Protein AF-A0A9N9MGR6-F1 (afdb_monomer_lite)

Sequence (98 aa):
MNYEQYEMYIDYLGKKEKNLSQLCEHLNAVPGGSKKNLREWQEAFSNWQRAVKHKAIAIYVSQHLTGGGFPTPKILTVLEEKLLCIIRYTVHSWHVST

Radius of gyration: 18.43 Å; chains: 1; bounding box: 33×48×40 Å

pLDDT: mean 80.65, std 15.71, range [36.16, 94.19]

Structure (mmCIF, N/CA/C/O backbone):
data_AF-A0A9N9MGR6-F1
#
_entry.id   AF-A0A9N9MGR6-F1
#
loop_
_atom_site.group_PDB
_atom_site.id
_atom_site.type_symbol
_atom_site.label_atom_id
_atom_site.label_alt_id
_atom_site.label_comp_id
_atom_site.label_asym_id
_atom_site.label_entity_id
_atom_site.label_seq_id
_atom_site.pdbx_PDB_ins_code
_atom_site.Cartn_x
_atom_site.Cartn_y
_atom_site.Cartn_z
_atom_site.occupancy
_atom_site.B_iso_or_equiv
_atom_site.auth_seq_id
_atom_site.auth_comp_id
_atom_site.auth_asym_id
_atom_site.auth_atom_id
_atom_site.pdbx_PDB_model_num
ATOM 1 N N . MET A 1 1 ? 2.318 30.371 4.927 1.00 61.50 1 MET A N 1
ATOM 2 C CA . MET A 1 1 ? 1.180 29.502 5.277 1.00 61.50 1 MET A CA 1
ATOM 3 C C . MET A 1 1 ? 0.286 30.305 6.203 1.00 61.50 1 MET A C 1
ATOM 5 O O . MET A 1 1 ? 0.753 30.662 7.278 1.00 61.50 1 MET A O 1
ATOM 9 N N . ASN A 1 2 ? -0.895 30.728 5.743 1.00 87.88 2 ASN A N 1
ATOM 10 C CA . ASN A 1 2 ? -1.836 31.460 6.601 1.00 87.88 2 ASN A CA 1
ATOM 11 C C . ASN A 1 2 ? -2.517 30.475 7.581 1.00 87.88 2 ASN A C 1
ATOM 13 O O . ASN A 1 2 ? -2.418 29.258 7.408 1.00 87.88 2 ASN A O 1
ATOM 17 N N . TYR A 1 3 ? -3.181 30.993 8.614 1.00 90.62 3 TYR A N 1
ATOM 18 C CA . TYR A 1 3 ? -3.847 30.171 9.629 1.00 90.62 3 TYR A CA 1
ATOM 19 C C . TYR A 1 3 ? -4.918 29.232 9.034 1.00 90.62 3 TYR A C 1
ATOM 21 O O . TYR A 1 3 ? -4.980 28.064 9.400 1.00 90.62 3 TYR A O 1
ATOM 29 N N . GLU A 1 4 ? -5.682 29.681 8.036 1.00 89.50 4 GLU A N 1
ATOM 30 C CA . GLU A 1 4 ? -6.691 28.856 7.350 1.00 89.50 4 GLU A CA 1
ATOM 31 C C . GLU A 1 4 ? -6.064 27.679 6.587 1.00 89.50 4 GLU A C 1
ATOM 33 O O . GLU A 1 4 ? -6.555 26.555 6.660 1.00 89.50 4 GLU A O 1
ATOM 38 N N . GLN A 1 5 ? -4.935 27.898 5.906 1.00 89.38 5 GLN A N 1
ATOM 39 C CA . GLN A 1 5 ? -4.182 26.841 5.224 1.00 89.38 5 GLN A CA 1
ATOM 40 C C . GLN A 1 5 ? -3.655 25.796 6.213 1.00 89.38 5 GLN A C 1
ATOM 42 O O . GLN A 1 5 ? -3.594 24.612 5.883 1.00 89.38 5 GLN A O 1
ATOM 47 N N . TYR A 1 6 ? -3.276 26.224 7.420 1.00 91.50 6 TYR A N 1
ATOM 48 C CA . TYR A 1 6 ? -2.839 25.320 8.478 1.00 91.50 6 TYR A CA 1
ATOM 49 C C . TYR A 1 6 ? -3.997 24.458 9.003 1.00 91.50 6 TYR A C 1
ATOM 51 O O . TYR A 1 6 ? -3.860 23.239 9.054 1.00 91.50 6 TYR A O 1
ATOM 59 N N . GLU A 1 7 ? -5.154 25.052 9.302 1.00 92.81 7 GLU A N 1
ATOM 60 C CA . GLU A 1 7 ? -6.348 24.310 9.742 1.00 92.81 7 GLU A CA 1
ATOM 61 C C . GLU A 1 7 ? -6.816 23.300 8.681 1.00 92.81 7 GLU A C 1
ATOM 63 O O . GLU A 1 7 ? -7.070 22.133 8.986 1.00 92.81 7 GLU A O 1
ATOM 68 N N . MET A 1 8 ? -6.827 23.704 7.405 1.00 92.06 8 MET A N 1
ATOM 69 C CA . MET A 1 8 ? -7.118 22.797 6.288 1.00 92.06 8 MET A CA 1
ATOM 70 C C . MET A 1 8 ? -6.138 21.620 6.222 1.00 92.06 8 MET A C 1
ATOM 72 O O . MET A 1 8 ? -6.535 20.490 5.932 1.00 92.06 8 MET A O 1
ATOM 76 N N . TYR A 1 9 ? -4.853 21.867 6.482 1.00 88.69 9 TYR A N 1
ATOM 77 C CA . TYR A 1 9 ? -3.836 20.822 6.489 1.00 88.69 9 TYR A CA 1
ATOM 78 C C . TYR A 1 9 ? -4.024 19.838 7.652 1.00 88.69 9 TYR A C 1
ATOM 80 O O . TYR A 1 9 ? -3.906 18.629 7.446 1.00 88.69 9 TYR A O 1
ATOM 88 N N . ILE A 1 10 ? -4.362 20.322 8.850 1.00 92.19 10 ILE A N 1
ATOM 89 C CA . ILE A 1 10 ? -4.636 19.464 10.012 1.00 92.19 10 ILE A CA 1
ATOM 90 C C . ILE A 1 10 ? -5.883 18.599 9.781 1.00 92.19 10 ILE A C 1
ATOM 92 O O . ILE A 1 10 ? -5.825 17.388 10.005 1.00 92.19 10 ILE A O 1
ATOM 96 N N . ASP A 1 11 ? -6.971 19.170 9.255 1.00 94.00 11 ASP A N 1
ATOM 97 C CA . ASP A 1 11 ? -8.168 18.405 8.873 1.00 94.00 11 ASP A CA 1
ATOM 98 C C . ASP A 1 11 ? -7.845 17.334 7.816 1.00 94.00 11 ASP A C 1
ATOM 100 O O . ASP A 1 11 ? -8.245 16.171 7.940 1.00 94.00 11 ASP A O 1
ATOM 104 N N . TYR A 1 12 ? -7.046 17.689 6.806 1.00 91.19 12 TYR A N 1
ATOM 105 C CA . TYR A 1 12 ? -6.567 16.742 5.801 1.00 91.19 12 TYR A CA 1
ATOM 106 C C . TYR A 1 12 ? -5.766 15.587 6.421 1.00 91.19 12 TYR A C 1
ATOM 108 O O . TYR A 1 12 ? -6.007 14.422 6.084 1.00 91.19 12 TYR A O 1
ATOM 116 N N . LEU A 1 13 ? -4.833 15.881 7.333 1.00 87.31 13 LEU A N 1
ATOM 117 C CA . LEU A 1 13 ? -4.048 14.855 8.019 1.00 87.31 13 LEU A CA 1
ATOM 118 C C . LEU A 1 13 ? -4.937 13.922 8.846 1.00 87.31 13 LEU A C 1
ATOM 120 O O . LEU A 1 13 ? -4.792 12.703 8.734 1.00 87.31 13 LEU A O 1
ATOM 124 N N . GLY A 1 14 ? -5.896 14.473 9.594 1.00 88.12 14 GLY A N 1
ATOM 125 C CA . GLY A 1 14 ? -6.844 13.683 10.380 1.00 88.12 14 GLY A CA 1
ATOM 126 C C . GLY A 1 14 ? -7.697 12.755 9.509 1.00 88.12 14 GLY A C 1
ATOM 127 O O . GLY A 1 14 ? -7.836 11.565 9.801 1.00 88.12 14 GLY A O 1
ATOM 128 N N . LYS A 1 15 ? -8.209 13.253 8.376 1.00 90.06 15 LYS A N 1
ATOM 129 C CA . LYS A 1 15 ? -8.950 12.434 7.397 1.00 90.06 15 LYS A CA 1
ATOM 130 C C . LYS A 1 15 ? -8.082 11.332 6.797 1.00 90.06 15 LYS A C 1
ATOM 132 O O . LYS A 1 15 ? -8.536 10.194 6.662 1.00 90.06 15 LYS A O 1
ATOM 137 N N . LYS A 1 16 ? -6.834 11.648 6.448 1.00 86.12 16 LYS A N 1
ATOM 138 C CA . LYS A 1 16 ? -5.875 10.686 5.894 1.00 86.12 16 LYS A CA 1
ATOM 139 C C . LYS A 1 16 ? -5.591 9.548 6.875 1.00 86.12 16 LYS A C 1
ATOM 141 O O . LYS A 1 16 ? -5.619 8.387 6.471 1.00 86.12 16 LYS A O 1
ATOM 146 N N . GLU A 1 17 ? -5.335 9.870 8.139 1.00 87.81 17 GLU A N 1
ATOM 147 C CA . GLU A 1 17 ? -5.074 8.878 9.185 1.00 87.81 17 GLU A CA 1
ATOM 148 C C . GLU A 1 17 ? -6.299 7.992 9.440 1.00 87.81 17 GLU A C 1
ATOM 150 O O . GLU A 1 17 ? -6.181 6.765 9.436 1.00 87.81 17 GLU A O 1
ATOM 155 N N . LYS A 1 18 ? -7.491 8.593 9.541 1.00 89.56 18 LYS A N 1
ATOM 156 C CA . LYS A 1 18 ? -8.750 7.856 9.710 1.00 89.56 18 LYS A CA 1
ATOM 157 C C . LYS A 1 18 ? -8.994 6.858 8.577 1.00 89.56 18 LYS A C 1
ATOM 159 O O . LYS A 1 18 ? -9.265 5.687 8.840 1.00 89.56 18 LYS A O 1
ATOM 164 N N . ASN A 1 19 ? -8.863 7.301 7.326 1.00 89.75 19 ASN A N 1
ATOM 165 C CA . ASN A 1 19 ? -9.059 6.440 6.157 1.00 89.75 19 ASN A CA 1
ATOM 166 C C . ASN A 1 19 ? -8.074 5.266 6.150 1.00 89.75 19 ASN A C 1
ATOM 168 O O . ASN A 1 19 ? -8.429 4.142 5.795 1.00 89.75 19 ASN A O 1
ATOM 172 N N . LEU A 1 20 ? -6.830 5.520 6.557 1.00 86.75 20 LEU A N 1
ATOM 173 C CA . LEU A 1 20 ? -5.809 4.489 6.627 1.00 86.75 20 LEU A CA 1
ATOM 174 C C . LEU A 1 20 ? -6.095 3.472 7.739 1.00 86.75 20 LEU A C 1
ATOM 176 O O . LEU A 1 20 ? -5.935 2.274 7.506 1.00 86.75 20 LEU A O 1
ATOM 180 N N . SER A 1 21 ? -6.553 3.920 8.912 1.00 89.19 21 SER A N 1
ATOM 181 C CA . SER A 1 21 ? -6.953 3.021 10.002 1.00 89.19 21 SER A CA 1
ATOM 182 C C . SER A 1 21 ? -8.084 2.092 9.567 1.00 89.19 21 SER A C 1
ATOM 184 O O . SER A 1 21 ? -7.963 0.876 9.694 1.00 89.19 21 SER A O 1
ATOM 186 N N . GLN A 1 22 ? -9.132 2.645 8.947 1.00 92.00 22 GLN A N 1
ATOM 187 C CA . GLN A 1 22 ? -10.263 1.863 8.437 1.00 92.00 22 GLN A CA 1
ATOM 188 C C . GLN A 1 22 ? -9.831 0.830 7.388 1.00 92.00 22 GLN A C 1
ATOM 190 O O . GLN A 1 22 ? -10.288 -0.312 7.400 1.00 92.00 22 GLN A O 1
ATOM 195 N N . LEU A 1 23 ? -8.910 1.198 6.492 1.00 89.69 23 LEU A N 1
ATOM 196 C CA . LEU A 1 23 ? -8.343 0.254 5.531 1.00 89.69 23 LEU A CA 1
ATOM 197 C C . LEU A 1 23 ? -7.602 -0.893 6.235 1.00 89.69 23 LEU A C 1
ATOM 199 O O . LEU A 1 23 ? -7.770 -2.052 5.857 1.00 89.69 23 LEU A O 1
ATOM 203 N N . CYS A 1 24 ? -6.803 -0.588 7.259 1.00 92.06 24 CYS A N 1
ATOM 204 C CA . CYS A 1 24 ? -6.072 -1.599 8.025 1.00 92.06 24 CYS A CA 1
ATOM 205 C C . CYS A 1 24 ? -7.020 -2.540 8.775 1.00 92.06 24 CYS A C 1
ATOM 207 O O . CYS A 1 24 ? -6.787 -3.747 8.800 1.00 92.06 24 CYS A O 1
ATOM 209 N N . GLU A 1 25 ? -8.103 -2.012 9.345 1.00 92.69 25 GLU A N 1
ATOM 210 C CA . GLU A 1 25 ? -9.156 -2.804 9.987 1.00 92.69 25 GLU A CA 1
ATOM 211 C C . GLU A 1 25 ? -9.814 -3.766 8.993 1.00 92.69 25 GLU A C 1
ATOM 213 O O . GLU A 1 25 ? -9.897 -4.963 9.268 1.00 92.69 25 GLU A O 1
ATOM 218 N N . HIS A 1 26 ? -10.197 -3.283 7.807 1.00 92.56 26 HIS A N 1
ATOM 219 C CA . HIS A 1 26 ? -10.777 -4.128 6.762 1.00 92.56 26 HIS A CA 1
ATOM 220 C C . HIS A 1 26 ? -9.814 -5.214 6.275 1.00 92.56 26 HIS A C 1
ATOM 222 O O . HI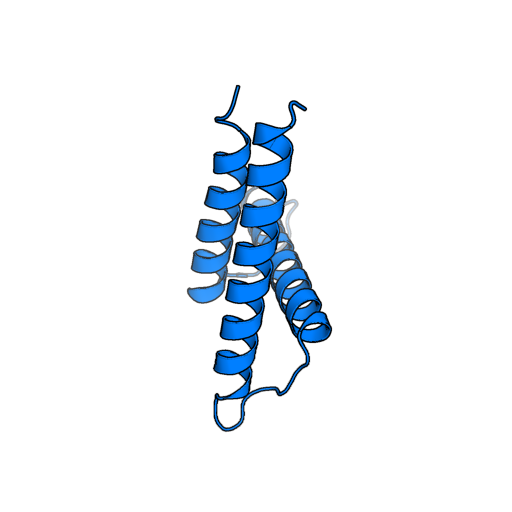S A 1 26 ? -10.219 -6.362 6.105 1.00 92.56 26 HIS A O 1
ATOM 228 N N . LEU A 1 27 ? -8.536 -4.883 6.079 1.00 90.25 27 LEU A N 1
ATOM 229 C CA . LEU A 1 27 ? -7.526 -5.861 5.670 1.00 90.25 27 LEU A CA 1
ATOM 230 C C . LEU A 1 27 ? -7.279 -6.909 6.747 1.00 90.25 27 LEU A C 1
ATOM 232 O O . LEU A 1 27 ? -7.197 -8.099 6.449 1.00 90.25 27 LEU A O 1
ATOM 236 N N . ASN A 1 28 ? -7.222 -6.476 8.005 1.00 93.62 28 ASN A N 1
ATOM 237 C CA . ASN A 1 28 ? -7.123 -7.388 9.127 1.00 93.62 28 ASN A CA 1
ATOM 238 C C . ASN A 1 28 ? -8.384 -8.246 9.252 1.00 93.62 28 ASN A C 1
ATOM 240 O O . ASN A 1 28 ? -8.275 -9.368 9.722 1.00 93.62 28 ASN A O 1
ATOM 244 N N . ALA A 1 29 ? -9.568 -7.792 8.844 1.00 94.19 29 ALA A N 1
ATOM 245 C CA . ALA A 1 29 ? -10.796 -8.582 8.928 1.00 94.19 29 ALA A CA 1
ATOM 246 C C . ALA A 1 29 ? -10.855 -9.759 7.932 1.00 94.19 29 ALA A C 1
ATOM 248 O O . ALA A 1 29 ? -11.651 -10.675 8.133 1.00 94.19 29 ALA A O 1
ATOM 249 N N . VAL A 1 30 ? -10.003 -9.785 6.898 1.00 93.38 30 VAL A N 1
ATOM 250 C CA . VAL A 1 30 ? -9.967 -10.863 5.896 1.00 93.38 30 VAL A CA 1
ATOM 251 C C . VAL A 1 30 ? -9.598 -12.210 6.553 1.00 93.38 30 VAL A C 1
ATOM 253 O O . VAL A 1 30 ? -8.511 -12.330 7.134 1.00 93.38 30 VAL A O 1
ATOM 256 N N . PRO A 1 31 ? -10.452 -13.252 6.466 1.00 92.56 31 PRO A N 1
ATOM 257 C CA . PRO A 1 31 ? -10.142 -14.581 6.996 1.00 92.56 31 PRO A CA 1
ATOM 258 C C . PRO A 1 31 ? -8.908 -15.186 6.319 1.00 92.56 31 PRO A C 1
ATOM 260 O O . PRO A 1 31 ? -8.793 -15.166 5.097 1.00 92.56 31 PRO A O 1
ATOM 263 N N . GLY A 1 32 ? -7.965 -15.706 7.110 1.00 89.75 32 GLY A N 1
ATOM 264 C CA . GLY A 1 32 ? -6.684 -16.215 6.596 1.00 89.75 32 GLY A CA 1
ATOM 265 C C . GLY A 1 32 ? -5.726 -15.132 6.072 1.00 89.75 32 GLY A C 1
ATOM 266 O O . GLY A 1 32 ? -4.651 -15.459 5.576 1.00 89.75 32 GLY A O 1
ATOM 267 N N . GLY A 1 33 ? -6.094 -13.851 6.185 1.00 86.69 33 GLY A N 1
ATOM 268 C CA . GLY A 1 33 ? -5.252 -12.716 5.829 1.00 86.69 33 GLY A CA 1
ATOM 269 C C . GLY A 1 33 ? -4.162 -12.424 6.863 1.00 86.69 33 GLY A C 1
ATOM 270 O O . GLY A 1 33 ? -4.198 -12.888 8.005 1.00 86.69 33 GLY A O 1
ATOM 271 N N . SER A 1 34 ? -3.187 -11.605 6.465 1.00 88.88 34 SER A N 1
ATOM 272 C CA . SER A 1 34 ? -2.171 -11.088 7.388 1.00 88.88 34 SER A CA 1
ATOM 273 C C . SER A 1 34 ? -2.809 -10.167 8.427 1.00 88.88 34 SER A C 1
ATOM 275 O O . SER A 1 34 ? -3.608 -9.303 8.077 1.00 88.88 34 SER A O 1
ATOM 277 N N . LYS A 1 35 ? -2.414 -10.314 9.695 1.00 91.69 35 LYS A N 1
ATOM 278 C CA . LYS A 1 35 ? -2.777 -9.388 10.773 1.00 91.69 35 LYS A CA 1
ATOM 279 C C . LYS A 1 35 ? -1.584 -8.485 11.054 1.00 91.69 35 LYS A C 1
ATOM 281 O O . LYS A 1 35 ? -0.520 -8.985 11.409 1.00 91.69 35 LYS A O 1
ATOM 286 N N . LYS A 1 36 ? -1.749 -7.182 10.853 1.00 92.81 36 LYS A N 1
ATOM 287 C CA . LYS A 1 36 ? -0.691 -6.182 11.043 1.00 92.81 36 LYS A CA 1
ATOM 288 C C . LYS A 1 36 ? -1.235 -4.953 11.759 1.00 92.81 36 LYS A C 1
ATOM 290 O O . LYS A 1 36 ? -2.417 -4.625 11.635 1.00 92.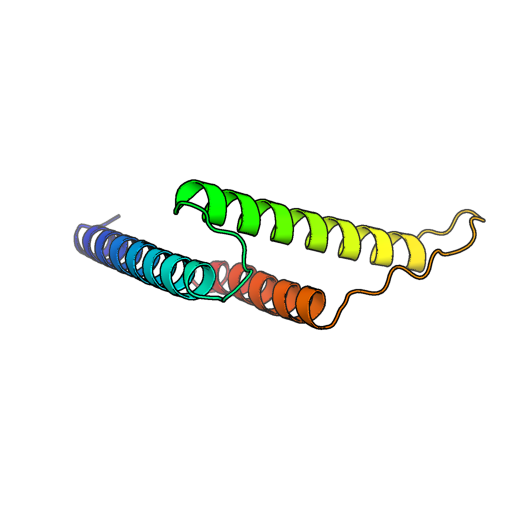81 36 LYS A O 1
ATOM 295 N N . ASN A 1 37 ? -0.377 -4.262 12.498 1.00 91.00 37 ASN A N 1
ATOM 296 C CA . ASN A 1 37 ? -0.704 -2.942 13.033 1.00 91.00 37 ASN A CA 1
ATOM 297 C C . ASN A 1 37 ? -0.584 -1.855 11.944 1.00 91.00 37 ASN A C 1
ATOM 299 O O . ASN A 1 37 ? -0.107 -2.107 10.836 1.00 91.00 37 ASN A O 1
ATOM 303 N N . LEU A 1 38 ? -1.028 -0.633 12.252 1.00 88.50 38 LEU A N 1
ATOM 304 C CA . LEU A 1 38 ? -1.055 0.481 11.297 1.00 88.50 38 LEU A CA 1
ATOM 305 C C . LEU A 1 38 ? 0.320 0.764 10.668 1.00 88.50 38 LEU A C 1
ATOM 307 O O . LEU A 1 38 ? 0.421 0.937 9.455 1.00 88.50 38 LEU A O 1
ATOM 311 N N . ARG A 1 39 ? 1.385 0.771 11.478 1.00 90.19 39 ARG A N 1
ATOM 312 C CA . ARG A 1 39 ? 2.756 1.044 11.022 1.00 90.19 39 ARG A CA 1
ATOM 313 C C . ARG A 1 39 ? 3.260 -0.051 10.083 1.00 90.19 39 ARG A C 1
ATOM 315 O O . ARG A 1 39 ? 3.837 0.240 9.041 1.00 90.19 39 ARG A O 1
ATOM 322 N N . GLU A 1 40 ? 3.009 -1.306 10.427 1.00 92.88 40 GLU A N 1
ATOM 323 C CA . GLU A 1 40 ? 3.372 -2.452 9.591 1.00 92.88 40 GLU A CA 1
ATOM 324 C C . GLU A 1 40 ? 2.612 -2.457 8.260 1.00 92.88 40 GLU A C 1
ATOM 326 O O . GLU A 1 40 ? 3.180 -2.812 7.228 1.00 92.88 40 GLU A O 1
ATOM 331 N N . TRP A 1 41 ? 1.339 -2.047 8.258 1.00 92.38 41 TRP A N 1
ATOM 332 C CA . TRP A 1 41 ? 0.573 -1.870 7.026 1.00 92.38 41 TRP A CA 1
ATOM 333 C C . TRP A 1 41 ? 1.123 -0.728 6.172 1.00 92.38 41 TRP A C 1
ATOM 335 O O . TRP A 1 41 ? 1.304 -0.912 4.970 1.00 92.38 41 TRP A O 1
ATOM 345 N N . GLN A 1 42 ? 1.456 0.420 6.769 1.00 89.88 42 GLN A N 1
ATOM 346 C CA . GLN A 1 42 ? 2.105 1.534 6.063 1.00 89.88 42 GLN A CA 1
ATOM 347 C C . GLN A 1 42 ? 3.403 1.103 5.379 1.00 89.88 42 GLN A C 1
ATOM 349 O O . GLN A 1 42 ? 3.637 1.428 4.211 1.00 89.88 42 GLN A O 1
ATOM 354 N N . GLU A 1 43 ? 4.236 0.349 6.092 1.00 92.38 43 GLU A N 1
ATOM 355 C CA . GLU A 1 43 ? 5.478 -0.188 5.552 1.00 92.38 43 GLU A CA 1
ATOM 356 C C . GLU A 1 43 ? 5.211 -1.210 4.441 1.00 92.38 43 GLU A C 1
ATOM 358 O O . GLU A 1 43 ? 5.817 -1.130 3.373 1.00 92.38 43 GLU A O 1
ATOM 363 N N . ALA A 1 44 ? 4.249 -2.117 4.634 1.00 90.94 44 ALA A N 1
ATOM 364 C CA . ALA A 1 44 ? 3.861 -3.094 3.621 1.00 90.94 44 ALA A CA 1
ATOM 365 C C . ALA A 1 44 ? 3.375 -2.422 2.328 1.00 90.94 44 ALA A C 1
ATOM 367 O O . ALA A 1 44 ? 3.817 -2.797 1.241 1.00 90.94 44 ALA A O 1
ATOM 368 N N . PHE A 1 45 ? 2.528 -1.392 2.427 1.00 89.19 45 PHE A N 1
ATOM 369 C CA . PHE A 1 45 ? 2.091 -0.619 1.266 1.00 89.19 45 PHE A CA 1
ATOM 370 C C . PHE A 1 45 ? 3.258 0.096 0.590 1.00 89.19 45 PHE A C 1
ATOM 372 O O . PHE A 1 45 ? 3.383 0.031 -0.630 1.00 89.19 45 PHE A O 1
ATOM 379 N N . SER A 1 46 ? 4.141 0.730 1.363 1.00 89.06 46 SER A N 1
ATOM 380 C CA . SER A 1 46 ? 5.314 1.436 0.827 1.00 89.06 46 SER A CA 1
ATOM 381 C C . SER A 1 46 ? 6.248 0.484 0.074 1.00 89.06 46 SER A C 1
ATOM 383 O O . SER A 1 46 ? 6.686 0.773 -1.044 1.00 89.06 46 SER A O 1
ATOM 385 N N . ASN A 1 47 ? 6.497 -0.693 0.648 1.00 91.69 47 ASN A N 1
ATOM 386 C CA . ASN A 1 47 ? 7.303 -1.742 0.035 1.00 91.69 47 ASN A CA 1
ATOM 387 C C . ASN A 1 47 ? 6.645 -2.286 -1.233 1.00 91.69 47 ASN A C 1
ATOM 389 O O . ASN A 1 47 ? 7.322 -2.443 -2.250 1.00 91.69 47 ASN A O 1
ATOM 393 N N . TRP A 1 48 ? 5.328 -2.504 -1.213 1.00 89.50 48 TRP A N 1
ATOM 394 C CA . TRP A 1 48 ? 4.584 -2.947 -2.388 1.00 89.50 48 TRP A CA 1
ATOM 395 C C . TRP A 1 48 ? 4.655 -1.919 -3.522 1.00 89.50 48 TRP A C 1
ATOM 397 O O . TRP A 1 48 ? 5.015 -2.265 -4.646 1.00 89.50 48 TRP A O 1
ATOM 407 N N . GLN A 1 49 ? 4.438 -0.635 -3.224 1.00 89.25 49 GLN A N 1
ATOM 408 C CA . GLN A 1 49 ? 4.589 0.447 -4.199 1.00 89.25 49 GLN A CA 1
ATOM 409 C C . GLN A 1 49 ? 6.001 0.491 -4.798 1.00 89.25 49 GLN A C 1
ATOM 411 O O . GLN A 1 49 ? 6.153 0.631 -6.014 1.00 89.25 49 GLN A O 1
ATOM 416 N N . ARG A 1 50 ? 7.045 0.356 -3.970 1.00 89.88 50 ARG A N 1
ATOM 417 C CA . ARG A 1 50 ? 8.441 0.348 -4.431 1.00 89.88 50 ARG A CA 1
ATOM 418 C C . ARG A 1 50 ? 8.740 -0.852 -5.326 1.00 89.88 50 ARG A C 1
ATOM 420 O O . ARG A 1 50 ? 9.333 -0.676 -6.389 1.00 89.88 50 ARG A O 1
ATOM 427 N N . ALA A 1 51 ? 8.305 -2.045 -4.925 1.00 89.75 51 ALA A N 1
ATOM 428 C CA . ALA A 1 51 ? 8.494 -3.271 -5.693 1.00 89.75 51 ALA A CA 1
ATOM 429 C C . ALA A 1 51 ? 7.830 -3.174 -7.072 1.00 89.75 51 ALA A C 1
ATOM 431 O O . ALA A 1 51 ? 8.458 -3.475 -8.088 1.00 89.75 51 ALA A O 1
ATOM 432 N N . VAL A 1 52 ? 6.597 -2.667 -7.119 1.00 89.62 52 VAL A N 1
ATOM 433 C CA . VAL A 1 52 ? 5.856 -2.476 -8.368 1.00 89.62 52 VAL A CA 1
ATOM 434 C C . VAL A 1 52 ? 6.523 -1.437 -9.273 1.00 89.62 52 VAL A C 1
ATOM 436 O O . VAL A 1 52 ? 6.686 -1.692 -10.466 1.00 89.62 52 VAL A O 1
ATOM 439 N N . LYS A 1 53 ? 6.995 -0.307 -8.727 1.00 88.50 53 LYS A N 1
ATOM 440 C CA . LYS A 1 53 ? 7.772 0.687 -9.493 1.00 88.50 53 LYS A CA 1
ATOM 441 C C . LYS A 1 53 ? 9.048 0.087 -10.082 1.00 88.50 53 LYS A C 1
ATOM 443 O O . LYS A 1 53 ? 9.306 0.255 -11.269 1.00 88.50 53 LYS A O 1
ATOM 448 N N . HIS A 1 54 ? 9.831 -0.631 -9.276 1.00 88.06 54 HIS A N 1
ATOM 449 C CA . HIS A 1 54 ? 11.054 -1.289 -9.744 1.00 88.06 54 HIS A CA 1
ATOM 450 C C . HIS A 1 54 ? 10.759 -2.300 -10.853 1.00 88.06 54 HIS A C 1
ATOM 452 O O . HIS A 1 54 ? 11.478 -2.344 -11.850 1.00 88.06 54 HIS A O 1
ATOM 458 N N . LYS A 1 55 ? 9.686 -3.085 -10.708 1.00 87.81 55 LYS A N 1
ATOM 459 C CA . LYS A 1 55 ? 9.252 -4.034 -11.734 1.00 87.81 55 LYS A CA 1
ATOM 460 C C . LYS A 1 55 ? 8.880 -3.315 -13.031 1.00 87.81 55 LYS A C 1
ATOM 462 O O . LYS A 1 55 ? 9.375 -3.705 -14.080 1.00 87.81 55 LYS A O 1
ATOM 467 N N . ALA A 1 56 ? 8.094 -2.241 -12.964 1.00 86.81 56 ALA A N 1
ATOM 468 C CA . ALA A 1 56 ? 7.722 -1.445 -14.135 1.00 86.81 56 ALA A CA 1
ATOM 469 C C . ALA A 1 56 ? 8.942 -0.843 -14.856 1.00 86.81 56 ALA A C 1
ATOM 471 O O . ALA A 1 56 ? 9.037 -0.922 -16.077 1.00 86.81 56 ALA A O 1
ATOM 472 N N . ILE A 1 57 ? 9.907 -0.302 -14.103 1.00 85.31 57 ILE A N 1
ATOM 473 C CA . ILE A 1 57 ? 11.161 0.229 -14.659 1.00 85.31 57 ILE A CA 1
ATOM 474 C C . ILE A 1 57 ? 11.969 -0.881 -15.330 1.00 85.31 57 ILE A C 1
ATOM 476 O O . ILE A 1 57 ? 12.447 -0.696 -16.443 1.00 85.31 57 ILE A O 1
ATOM 480 N N . ALA A 1 58 ? 12.106 -2.042 -14.686 1.00 84.56 58 ALA A N 1
ATOM 481 C CA . ALA A 1 58 ? 12.841 -3.166 -15.257 1.00 84.56 58 ALA A CA 1
ATOM 482 C C . ALA A 1 58 ? 12.228 -3.642 -16.585 1.00 84.56 58 ALA A C 1
ATOM 484 O O . ALA A 1 58 ? 12.975 -3.972 -17.500 1.00 84.56 58 ALA A O 1
ATOM 485 N N . ILE A 1 59 ? 10.894 -3.632 -16.697 1.00 83.38 59 ILE A N 1
ATOM 486 C CA . ILE A 1 59 ? 10.167 -3.941 -17.939 1.00 83.38 59 ILE A CA 1
ATOM 487 C C . ILE A 1 59 ? 10.450 -2.889 -19.010 1.00 83.38 59 ILE A C 1
ATOM 489 O O . ILE A 1 59 ? 10.762 -3.226 -20.147 1.00 83.38 59 ILE A O 1
ATOM 493 N N . TYR A 1 60 ? 10.371 -1.609 -18.649 1.00 84.12 60 TYR A N 1
ATOM 494 C CA . TYR A 1 60 ? 10.672 -0.522 -19.574 1.00 84.12 60 TYR A CA 1
ATOM 495 C C . TYR A 1 60 ? 12.107 -0.627 -20.113 1.00 84.12 60 TYR A C 1
ATOM 497 O O . TYR A 1 60 ? 12.318 -0.597 -21.325 1.00 84.12 60 TYR A O 1
ATOM 505 N N . VAL A 1 61 ? 13.083 -0.820 -19.221 1.00 82.31 61 VAL A N 1
ATOM 506 C CA . VAL A 1 61 ? 14.501 -0.988 -19.567 1.00 82.31 61 VAL A CA 1
ATOM 507 C C . VAL A 1 61 ? 14.702 -2.216 -20.453 1.00 82.31 61 VAL A C 1
ATOM 509 O O . VAL A 1 61 ? 15.361 -2.103 -21.479 1.00 82.31 61 VAL A O 1
ATOM 512 N N . SER A 1 62 ? 14.110 -3.368 -20.124 1.00 76.25 62 SER A N 1
ATOM 513 C CA . SER A 1 62 ? 14.276 -4.580 -20.936 1.00 76.25 62 SER A CA 1
ATOM 514 C C . SER A 1 62 ? 13.641 -4.483 -22.323 1.00 76.25 62 SER A C 1
ATOM 516 O O . SER A 1 62 ? 14.062 -5.204 -23.219 1.00 76.25 62 SER A O 1
ATOM 518 N N . GLN A 1 63 ? 12.647 -3.615 -22.517 1.00 74.12 63 GLN A N 1
ATOM 519 C CA . GLN A 1 63 ? 12.025 -3.375 -23.822 1.00 74.12 63 GLN A CA 1
ATOM 520 C C . GLN A 1 63 ? 12.809 -2.382 -24.692 1.00 74.12 63 GLN A C 1
ATOM 522 O O . GLN A 1 63 ? 12.759 -2.486 -25.913 1.00 74.12 63 GLN A O 1
ATOM 527 N N . HIS A 1 64 ? 13.519 -1.425 -24.085 1.00 71.62 64 HIS A N 1
ATOM 528 C CA . HIS A 1 64 ? 14.116 -0.290 -24.805 1.00 71.62 64 HIS A CA 1
ATOM 529 C C . HIS A 1 64 ? 15.654 -0.278 -24.791 1.00 71.62 64 HIS A C 1
ATOM 531 O O . HIS A 1 64 ? 16.265 0.457 -25.562 1.00 71.62 64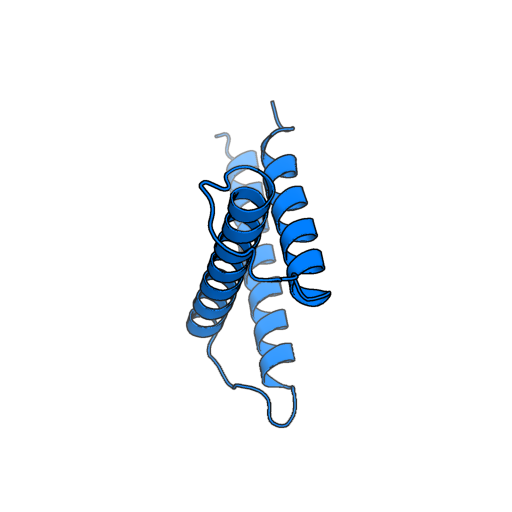 HIS A O 1
ATOM 537 N N . LEU A 1 65 ? 16.297 -1.072 -23.927 1.00 64.25 65 LEU A N 1
ATOM 538 C CA . LEU A 1 65 ? 17.748 -1.095 -23.718 1.00 64.25 65 LEU A CA 1
ATOM 539 C C . LEU A 1 65 ? 18.260 -2.544 -23.729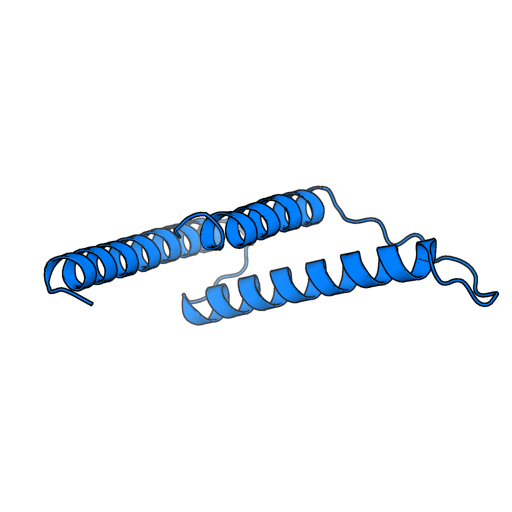 1.00 64.25 65 LEU A C 1
ATOM 541 O O . LEU A 1 65 ? 18.671 -3.083 -22.701 1.00 64.25 65 LEU A O 1
ATOM 545 N N . THR A 1 66 ? 18.234 -3.209 -24.887 1.00 66.44 66 THR A N 1
ATOM 546 C CA . THR A 1 66 ? 18.770 -4.574 -25.020 1.00 66.44 66 THR A CA 1
ATOM 547 C C . THR A 1 66 ? 20.131 -4.582 -25.706 1.00 66.44 66 THR A C 1
ATOM 549 O O . THR A 1 66 ? 20.229 -4.610 -26.930 1.00 66.44 66 THR A O 1
ATOM 552 N N . GLY A 1 67 ? 21.193 -4.647 -24.904 1.00 60.47 67 GLY A N 1
ATOM 553 C CA . GLY A 1 67 ? 22.470 -5.219 -25.329 1.00 60.47 67 GLY A CA 1
ATOM 554 C C . GLY A 1 67 ? 22.395 -6.747 -25.267 1.00 60.47 67 GLY A C 1
ATOM 555 O O . GLY A 1 67 ? 22.767 -7.334 -24.260 1.00 60.47 67 GLY A O 1
ATOM 556 N N . GLY A 1 68 ? 21.840 -7.388 -26.301 1.00 59.66 68 GLY A N 1
ATOM 557 C CA . GLY A 1 68 ? 21.996 -8.826 -26.598 1.00 59.66 68 GLY A CA 1
ATOM 558 C C . GLY A 1 68 ? 21.453 -9.878 -25.609 1.00 59.66 68 GLY A C 1
ATOM 559 O O . GLY A 1 68 ? 21.634 -11.066 -25.860 1.00 59.66 68 GLY A O 1
ATOM 560 N N . GLY A 1 69 ? 20.808 -9.500 -24.501 1.00 60.00 69 GLY A N 1
ATOM 561 C CA . GLY A 1 69 ? 20.230 -10.445 -23.534 1.00 60.00 69 GLY A CA 1
ATOM 562 C C . GLY A 1 69 ? 18.786 -10.844 -23.859 1.00 60.00 69 GLY A C 1
ATOM 563 O O . GLY A 1 69 ? 17.995 -10.008 -24.290 1.00 60.00 69 GLY A O 1
ATOM 564 N N . PHE A 1 70 ? 18.421 -12.109 -23.611 1.00 53.53 70 PHE A N 1
ATOM 565 C CA . PHE A 1 70 ? 17.042 -12.590 -23.770 1.00 53.53 70 PHE A CA 1
ATOM 566 C C . PHE A 1 70 ? 16.074 -11.786 -22.878 1.00 53.53 70 PHE A C 1
ATOM 568 O O . PHE A 1 70 ? 16.279 -11.727 -21.659 1.00 53.53 70 PHE A O 1
ATOM 575 N N . PRO A 1 71 ? 15.004 -11.188 -23.436 1.00 58.81 71 PRO A N 1
ATOM 576 C CA . PRO A 1 71 ? 14.020 -10.478 -22.635 1.00 58.81 71 PRO A CA 1
ATOM 577 C C . PRO A 1 71 ? 13.287 -11.474 -21.731 1.00 58.81 71 PRO A C 1
ATOM 579 O O . PRO A 1 71 ? 12.662 -12.423 -22.200 1.00 58.81 71 PRO A O 1
ATOM 582 N N . THR A 1 72 ? 13.345 -11.259 -20.415 1.00 58.34 72 THR A N 1
ATOM 583 C CA . THR A 1 72 ? 12.460 -11.981 -19.493 1.00 58.34 72 THR A CA 1
ATOM 584 C C . THR A 1 72 ? 11.071 -11.342 -19.558 1.00 58.34 72 THR A C 1
ATOM 586 O O . THR A 1 72 ? 10.967 -10.127 -19.368 1.00 58.34 72 THR A O 1
ATOM 589 N N . PRO A 1 73 ? 9.991 -12.111 -19.799 1.00 59.78 73 PRO A N 1
ATOM 590 C CA . PRO A 1 73 ? 8.631 -11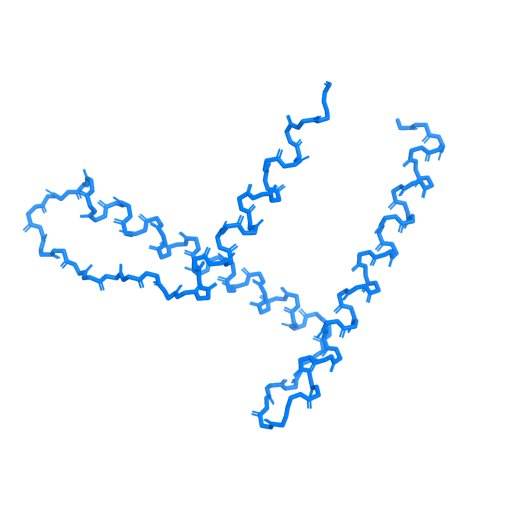.586 -19.794 1.00 59.78 73 PRO A CA 1
ATOM 591 C C . PRO A 1 73 ? 8.193 -11.346 -18.347 1.00 59.78 73 PRO A C 1
ATOM 593 O O . PRO A 1 73 ? 7.416 -12.095 -17.760 1.00 59.78 73 PRO A O 1
ATOM 596 N N . LYS A 1 74 ? 8.725 -10.296 -17.724 1.00 68.56 74 LYS A N 1
ATOM 597 C CA . LYS A 1 74 ? 8.126 -9.750 -16.511 1.00 68.56 74 LYS A CA 1
ATOM 598 C C . LYS A 1 74 ? 6.928 -8.936 -16.978 1.00 68.56 74 LYS A C 1
ATOM 600 O O . LYS A 1 74 ? 7.092 -7.895 -17.589 1.00 68.56 74 LYS A O 1
ATOM 605 N N . ILE A 1 75 ? 5.724 -9.435 -16.739 1.00 81.69 75 ILE A N 1
ATOM 606 C CA . ILE A 1 75 ? 4.484 -8.692 -16.982 1.00 81.69 75 ILE A CA 1
ATOM 607 C C . ILE A 1 75 ? 3.954 -8.247 -15.617 1.00 81.69 75 ILE A C 1
ATOM 609 O O . ILE A 1 75 ? 4.124 -8.950 -14.610 1.00 81.69 75 ILE A O 1
ATOM 613 N N . LEU A 1 76 ? 3.391 -7.042 -15.552 1.00 84.50 76 LEU A N 1
ATOM 614 C CA . LEU A 1 76 ? 2.681 -6.587 -14.362 1.00 84.50 76 LEU A CA 1
ATOM 615 C C . LEU A 1 76 ? 1.371 -7.363 -14.238 1.00 84.50 76 LEU A C 1
ATOM 617 O O . LEU A 1 76 ? 0.673 -7.603 -15.214 1.00 84.50 76 LEU A O 1
ATOM 621 N N . THR A 1 77 ? 1.028 -7.773 -13.028 1.00 88.81 77 THR A N 1
ATOM 622 C CA . THR A 1 77 ? -0.307 -8.310 -12.772 1.00 88.81 77 THR A CA 1
ATOM 623 C C . THR A 1 77 ? -1.329 -7.175 -12.807 1.00 88.81 77 THR A C 1
ATOM 625 O O . THR A 1 77 ? -0.995 -6.017 -12.551 1.00 88.81 77 THR A O 1
ATOM 628 N N . VAL A 1 78 ? -2.602 -7.514 -13.015 1.00 88.69 78 VAL A N 1
ATOM 629 C CA . VAL A 1 78 ? -3.716 -6.546 -13.026 1.00 88.69 78 VAL A CA 1
ATOM 630 C C . VAL A 1 78 ? -3.737 -5.661 -11.769 1.00 88.69 78 VAL A C 1
ATOM 632 O O . VAL A 1 78 ? -4.069 -4.480 -11.834 1.00 88.69 78 VAL A O 1
ATOM 635 N N . LEU A 1 79 ? -3.370 -6.207 -10.604 1.00 87.06 79 LEU A N 1
ATOM 636 C CA . LEU A 1 79 ? -3.293 -5.439 -9.356 1.00 87.06 79 LEU A CA 1
ATOM 637 C C . LEU A 1 79 ? -2.117 -4.455 -9.346 1.00 87.06 79 LEU A C 1
ATOM 639 O O . LEU A 1 79 ? -2.268 -3.330 -8.874 1.00 87.06 79 LEU A O 1
ATOM 643 N N . GLU A 1 80 ? -0.962 -4.854 -9.877 1.00 87.50 80 GLU A N 1
ATOM 644 C CA . GLU A 1 80 ? 0.219 -3.991 -9.977 1.00 87.50 80 GLU A CA 1
ATOM 645 C C . GLU A 1 80 ? -0.007 -2.849 -10.982 1.00 87.50 80 GLU A C 1
ATOM 647 O O . GLU A 1 80 ? 0.381 -1.712 -10.717 1.00 87.50 80 GLU A O 1
ATOM 652 N N . GLU A 1 81 ? -0.699 -3.113 -12.093 1.00 86.06 81 GLU A N 1
ATOM 653 C CA . GLU A 1 81 ? -1.111 -2.085 -13.059 1.00 86.06 81 GLU A CA 1
ATOM 654 C C . GLU A 1 81 ? -2.078 -1.075 -12.435 1.00 86.06 81 GLU A C 1
ATOM 656 O O . GLU A 1 81 ? -1.877 0.138 -12.544 1.00 86.06 81 GLU A O 1
ATOM 661 N N . LYS A 1 82 ? -3.099 -1.560 -11.714 1.00 87.50 82 LYS A N 1
ATOM 662 C CA . LYS A 1 82 ? -4.030 -0.699 -10.971 1.00 87.50 82 LYS A CA 1
ATOM 663 C C . LYS A 1 82 ? -3.299 0.150 -9.933 1.00 87.50 82 LYS A C 1
ATOM 665 O O . LYS A 1 82 ? -3.583 1.342 -9.817 1.00 87.50 82 LYS A O 1
ATOM 670 N N . LEU A 1 83 ? -2.334 -0.429 -9.218 1.00 86.19 83 LEU A N 1
ATOM 671 C CA . LEU A 1 83 ? -1.524 0.305 -8.251 1.00 86.19 83 LEU A CA 1
ATOM 672 C C . LEU A 1 83 ? -0.706 1.413 -8.927 1.00 86.19 83 LEU A C 1
ATOM 674 O O . LEU A 1 83 ? -0.712 2.546 -8.448 1.00 86.19 83 LEU A O 1
ATOM 678 N N . LEU A 1 84 ? -0.034 1.126 -10.046 1.00 84.38 84 LEU A N 1
ATOM 679 C CA . LEU A 1 84 ? 0.706 2.144 -10.801 1.00 84.38 84 LEU A CA 1
ATOM 680 C C . LEU A 1 84 ? -0.196 3.266 -11.295 1.00 84.38 84 LEU A C 1
ATOM 682 O O . LEU A 1 84 ? 0.199 4.428 -11.232 1.00 84.38 84 LEU A O 1
ATOM 686 N N . CYS A 1 85 ? -1.397 2.925 -11.757 1.00 85.00 85 CYS A N 1
ATOM 687 C CA . CYS A 1 85 ? -2.389 3.894 -12.195 1.00 85.00 85 CYS A CA 1
ATOM 688 C C . CYS A 1 85 ? -2.726 4.875 -11.060 1.00 85.00 85 CYS A C 1
ATOM 690 O O . CYS A 1 85 ? -2.554 6.084 -11.215 1.00 85.00 85 CYS A O 1
ATOM 692 N N . ILE A 1 86 ? -3.075 4.357 -9.876 1.00 82.94 86 ILE A N 1
ATOM 693 C CA . ILE A 1 86 ? -3.375 5.170 -8.687 1.00 82.94 86 ILE A CA 1
ATOM 694 C C . ILE A 1 86 ? -2.168 6.031 -8.284 1.00 82.94 86 ILE A C 1
ATOM 696 O O . ILE A 1 86 ? -2.316 7.233 -8.067 1.00 82.94 86 ILE A O 1
ATOM 700 N N . ILE A 1 87 ? -0.960 5.454 -8.235 1.00 78.19 87 ILE A N 1
ATOM 701 C CA . ILE A 1 87 ? 0.263 6.202 -7.902 1.00 78.19 87 ILE A CA 1
ATOM 702 C C . ILE A 1 87 ? 0.489 7.344 -8.904 1.00 78.19 87 ILE A C 1
ATOM 704 O O . ILE A 1 87 ? 0.804 8.465 -8.504 1.00 78.19 87 ILE A O 1
ATOM 708 N N . ARG A 1 88 ? 0.319 7.092 -10.206 1.00 72.62 88 ARG A N 1
ATOM 709 C CA . ARG A 1 88 ? 0.514 8.102 -11.254 1.00 72.62 88 ARG A CA 1
ATOM 710 C C . ARG A 1 88 ? -0.461 9.271 -11.104 1.00 72.62 88 ARG A C 1
ATOM 712 O O . ARG A 1 88 ? -0.026 10.415 -11.241 1.00 72.62 88 ARG A O 1
ATOM 719 N N . TYR A 1 89 ? -1.725 8.994 -10.773 1.00 59.84 89 TYR A N 1
ATOM 720 C CA . TYR A 1 89 ? -2.719 10.027 -10.463 1.00 59.84 89 TYR A CA 1
ATOM 721 C C . TYR A 1 89 ? -2.352 10.825 -9.214 1.00 59.84 89 TYR A C 1
ATOM 723 O O . TYR A 1 89 ? -2.456 12.048 -9.235 1.00 59.84 89 TYR A O 1
ATOM 731 N N . THR A 1 90 ? -1.840 10.170 -8.165 1.00 57.72 90 THR A N 1
ATOM 732 C CA . THR A 1 90 ? -1.375 10.903 -6.979 1.00 57.72 90 THR A CA 1
ATOM 733 C C . THR A 1 90 ? -0.195 11.817 -7.295 1.00 57.72 90 THR A C 1
ATOM 735 O O . THR A 1 90 ? -0.186 12.929 -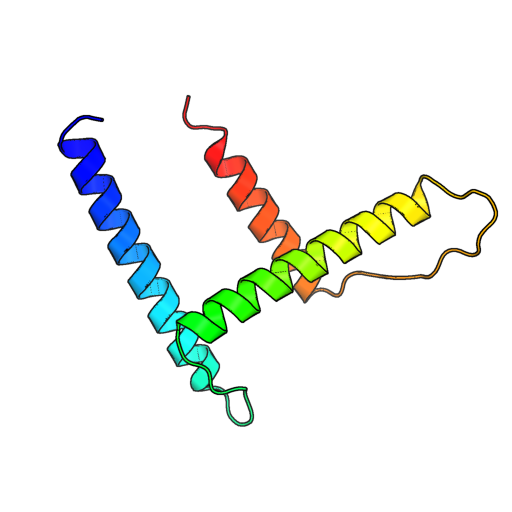6.804 1.00 57.72 90 THR A O 1
ATOM 738 N N . VAL A 1 91 ? 0.755 11.429 -8.159 1.00 52.75 91 VAL A N 1
ATOM 739 C CA . VAL A 1 91 ? 1.881 12.300 -8.563 1.00 52.75 91 VAL A CA 1
ATOM 740 C C . VAL A 1 91 ? 1.419 13.476 -9.433 1.00 52.75 91 VAL A C 1
ATOM 742 O O . VAL A 1 91 ? 1.936 14.578 -9.279 1.00 52.75 91 VAL A O 1
ATOM 745 N N . HIS A 1 92 ? 0.429 13.275 -10.310 1.00 43.53 92 HIS A N 1
ATOM 746 C CA . HIS A 1 92 ? -0.112 14.362 -11.135 1.00 43.53 92 HIS A CA 1
ATOM 747 C C . HIS A 1 92 ? -0.948 15.361 -10.324 1.00 43.53 92 HIS A C 1
ATOM 749 O O . HIS A 1 92 ? -0.919 16.543 -10.649 1.00 43.53 92 HIS A O 1
ATOM 755 N N . SER A 1 93 ? -1.637 14.948 -9.249 1.00 40.59 93 SER A N 1
ATOM 756 C CA . SER A 1 93 ? -2.448 15.882 -8.450 1.00 40.59 93 SER A CA 1
ATOM 757 C C . SER A 1 93 ? -1.624 16.854 -7.595 1.00 40.59 93 SER A C 1
ATOM 759 O O . SER A 1 93 ? -2.168 17.857 -7.151 1.00 40.59 93 SER A O 1
ATOM 761 N N . TRP A 1 94 ? -0.326 16.602 -7.378 1.00 36.84 94 TRP A N 1
ATOM 762 C CA . TRP A 1 94 ? 0.576 17.548 -6.698 1.00 36.84 94 TRP A CA 1
ATOM 763 C C . TRP A 1 94 ? 1.158 18.618 -7.631 1.00 36.84 94 TRP A C 1
ATOM 765 O O . TRP A 1 94 ? 1.760 19.571 -7.149 1.00 36.84 94 TRP A O 1
ATOM 775 N N . HIS A 1 95 ? 0.981 18.481 -8.949 1.00 36.16 95 HIS A N 1
ATOM 776 C CA . HIS A 1 95 ? 1.551 19.390 -9.951 1.00 36.16 95 HIS A CA 1
ATOM 777 C C . HIS A 1 95 ? 0.540 20.375 -10.560 1.00 36.16 95 HIS A C 1
ATOM 779 O O . HIS A 1 95 ? 0.905 21.112 -11.471 1.00 36.16 95 HIS A O 1
ATOM 785 N N . VAL A 1 96 ? -0.707 20.411 -10.071 1.00 40.53 96 VAL A N 1
ATOM 786 C CA . VAL A 1 96 ? -1.767 21.300 -10.600 1.00 40.53 96 VAL A CA 1
ATOM 787 C C . VAL A 1 96 ? -2.298 22.313 -9.579 1.00 40.53 96 VAL A C 1
ATOM 789 O O . VAL A 1 96 ? -3.367 22.883 -9.769 1.00 40.53 96 VAL A O 1
ATOM 792 N N . SER A 1 97 ? -1.532 22.576 -8.521 1.00 40.38 97 SER A N 1
ATOM 793 C CA . SER A 1 97 ? -1.788 23.686 -7.597 1.00 40.38 97 SER A CA 1
ATOM 794 C C . SER A 1 97 ? -0.627 24.680 -7.664 1.00 40.38 97 SER A C 1
ATOM 796 O O . SER A 1 97 ? 0.194 24.742 -6.751 1.00 40.38 97 SER A O 1
ATOM 798 N N . THR A 1 98 ? -0.538 25.415 -8.771 1.00 36.44 98 THR A N 1
ATOM 799 C CA . THR A 1 98 ? 0.268 26.640 -8.917 1.00 36.44 98 THR A CA 1
ATOM 800 C C . THR A 1 98 ? -0.600 27.731 -9.496 1.00 36.44 98 THR A C 1
ATOM 802 O O . THR A 1 98 ? -1.281 27.415 -10.499 1.00 36.44 98 THR A O 1
#

Organism: NCBI:txid467358

Secondary structure (DSSP, 8-state):
--HHHHHHHHHHHHHHHHHHHHHHHHHHHSTTPPP--HHHHHHHHHHHHHHHHHHHHHHHHHHH--SSPPPP-----HHHHHHHHHHHHHHHHTSS--

Foldseek 3Di:
DDPVVVVVVVVVVVVVVVVLQVVLVVQCPDVVGDNDDSVVVVVVLVVLLVVLVVLVVLLVCLVPPDPPDDRDPSDDDPVSVVSVVVVVVVVVVVVPPD